Protein AF-A0A4S0GH70-F1 (afdb_monomer_lite)

Foldseek 3Di:
DPPDPDVVLQVQLVVLCVPLVDDSVLSSVLCVVQPPPVVVSVVVSVVVVVVD

Sequence (52 aa):
MRARPLKGEDAEVQHIVETHNLSPAQARELVRRYGNDWRKIEEAAKSYKDEI

Radius of gyration: 10.74 Å; chains: 1; bounding box: 24×30×22 Å

pLDDT: mean 79.15, std 13.73, range [38.62, 89.94]

Secondary structure (DSSP, 8-state):
---PPPTTHHHHHHHHHHHH---HHHHHHHHHHHTT-HHHHHHHHHHHHHT-

Structure (mmCIF, N/CA/C/O backbone):
data_AF-A0A4S0GH70-F1
#
_entry.id   AF-A0A4S0GH70-F1
#
loop_
_atom_site.group_PDB
_atom_site.id
_atom_site.type_symbol
_atom_site.label_atom_id
_atom_site.label_alt_id
_atom_site.label_comp_id
_atom_site.label_asym_id
_atom_site.label_entity_id
_atom_site.label_seq_id
_atom_site.pdbx_PDB_ins_code
_atom_site.Cartn_x
_atom_site.Cartn_y
_atom_site.Cartn_z
_atom_site.occupancy
_atom_site.B_iso_or_equiv
_atom_site.auth_seq_id
_atom_site.auth_comp_id
_atom_site.auth_asym_id
_atom_site.auth_atom_id
_atom_site.pdbx_PDB_model_num
ATOM 1 N N . MET A 1 1 ? -3.925 -20.726 -11.715 1.00 38.62 1 MET A N 1
ATOM 2 C CA . MET A 1 1 ? -2.610 -20.044 -11.690 1.00 38.62 1 MET A CA 1
ATOM 3 C C . MET A 1 1 ? -2.604 -19.049 -10.539 1.00 38.62 1 MET A C 1
ATOM 5 O O . MET A 1 1 ? -3.388 -18.113 -10.567 1.00 38.62 1 MET A O 1
ATOM 9 N N . ARG A 1 2 ? -1.796 -19.274 -9.494 1.00 48.88 2 ARG A N 1
ATOM 10 C CA 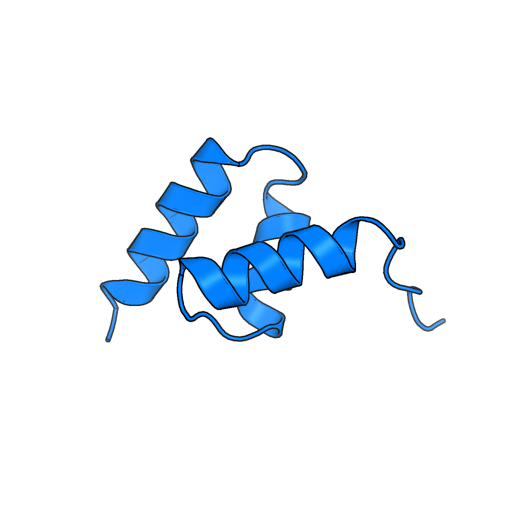. ARG A 1 2 ? -1.588 -18.279 -8.431 1.00 48.88 2 ARG A CA 1
ATOM 11 C C . ARG A 1 2 ? -0.657 -17.211 -8.993 1.00 48.88 2 ARG A C 1
ATOM 13 O O . ARG A 1 2 ? 0.503 -17.519 -9.262 1.00 48.88 2 ARG A O 1
ATOM 20 N N 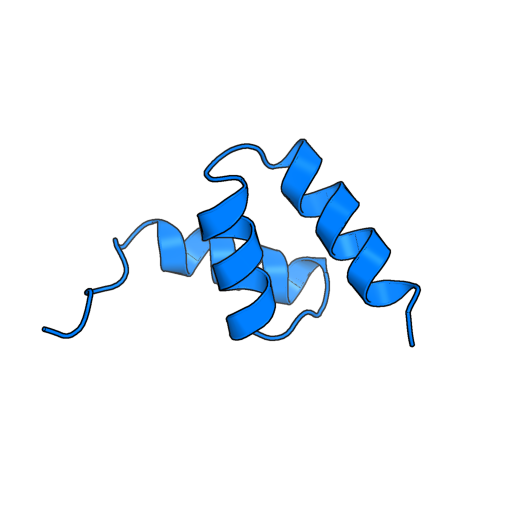. ALA A 1 3 ? -1.182 -16.010 -9.224 1.00 55.41 3 ALA A N 1
ATOM 21 C CA . ALA A 1 3 ? -0.370 -14.839 -9.519 1.00 55.41 3 ALA A CA 1
ATOM 22 C C . ALA A 1 3 ? 0.651 -14.702 -8.384 1.00 55.41 3 ALA A C 1
ATOM 24 O O . ALA A 1 3 ? 0.283 -14.432 -7.239 1.00 55.41 3 ALA A O 1
ATOM 25 N N . ARG A 1 4 ? 1.915 -15.023 -8.671 1.00 56.22 4 ARG A N 1
ATOM 26 C CA . ARG A 1 4 ? 2.998 -14.790 -7.718 1.00 56.22 4 ARG A CA 1
ATOM 27 C C . ARG A 1 4 ? 3.049 -13.276 -7.537 1.00 56.22 4 ARG A C 1
ATOM 29 O O . ARG A 1 4 ? 3.118 -12.599 -8.564 1.00 56.22 4 ARG A O 1
ATOM 36 N N . PRO A 1 5 ? 2.959 -12.748 -6.307 1.00 54.88 5 PRO A N 1
ATOM 37 C CA . PRO A 1 5 ? 3.200 -11.332 -6.120 1.00 54.88 5 PRO A CA 1
ATOM 38 C C . PRO A 1 5 ? 4.593 -11.037 -6.683 1.00 54.88 5 PRO A C 1
ATOM 40 O O . PRO A 1 5 ? 5.563 -11.762 -6.432 1.00 54.88 5 PRO A O 1
ATOM 43 N N . LEU A 1 6 ? 4.652 -10.061 -7.583 1.00 57.53 6 LEU A N 1
ATOM 44 C CA . LEU A 1 6 ? 5.910 -9.546 -8.097 1.00 57.53 6 LEU A CA 1
ATOM 45 C C . LEU A 1 6 ? 6.658 -9.018 -6.871 1.00 57.53 6 LEU A C 1
ATOM 47 O O . LEU A 1 6 ? 6.078 -8.259 -6.113 1.00 57.53 6 LEU A O 1
ATOM 51 N N . LYS A 1 7 ? 7.909 -9.427 -6.641 1.00 58.47 7 LYS A N 1
ATOM 52 C CA . LYS A 1 7 ? 8.672 -9.127 -5.409 1.00 58.47 7 LYS A CA 1
ATOM 53 C C . LYS A 1 7 ? 8.669 -7.649 -4.954 1.00 58.47 7 LYS A C 1
ATOM 55 O O . LYS A 1 7 ? 8.982 -7.401 -3.798 1.00 58.47 7 LYS A O 1
ATOM 60 N N . GLY A 1 8 ? 8.368 -6.692 -5.837 1.00 61.25 8 GLY A N 1
ATOM 61 C CA . GLY A 1 8 ? 8.194 -5.277 -5.480 1.00 61.25 8 GLY A CA 1
ATOM 62 C C . GLY A 1 8 ? 6.847 -4.965 -4.817 1.00 61.25 8 GLY A C 1
ATOM 63 O O . GLY A 1 8 ? 6.801 -4.180 -3.879 1.00 61.25 8 GLY A O 1
ATOM 64 N N . GLU A 1 9 ? 5.785 -5.663 -5.220 1.00 70.56 9 GLU A N 1
ATOM 65 C CA . GLU A 1 9 ? 4.414 -5.465 -4.741 1.00 70.56 9 GLU A CA 1
ATOM 66 C C . GLU A 1 9 ? 4.310 -5.753 -3.233 1.00 70.56 9 GLU A C 1
ATOM 68 O O . GLU A 1 9 ? 3.663 -5.008 -2.510 1.00 70.56 9 GLU A O 1
ATOM 73 N N . ASP A 1 10 ? 5.008 -6.774 -2.718 1.00 78.81 10 ASP A N 1
ATOM 74 C CA . ASP A 1 10 ? 5.011 -7.089 -1.278 1.00 78.81 10 ASP A CA 1
ATOM 75 C C . ASP A 1 10 ? 5.648 -5.987 -0.413 1.00 78.81 10 ASP A C 1
ATOM 77 O O . ASP A 1 10 ? 5.205 -5.769 0.715 1.00 78.81 10 ASP A O 1
ATOM 81 N N . ALA A 1 11 ? 6.675 -5.295 -0.915 1.00 84.56 11 ALA A N 1
ATOM 82 C CA . ALA A 1 11 ? 7.350 -4.232 -0.169 1.00 84.56 11 ALA A CA 1
ATOM 83 C C . ALA A 1 11 ? 6.485 -2.968 -0.098 1.00 84.56 11 ALA A C 1
ATOM 85 O O . ALA A 1 11 ? 6.337 -2.381 0.973 1.00 84.56 11 ALA A O 1
ATOM 86 N N . GLU A 1 12 ? 5.861 -2.588 -1.216 1.00 85.31 12 GLU A N 1
ATOM 87 C CA . GLU A 1 12 ? 4.923 -1.462 -1.260 1.00 85.31 12 GLU A CA 1
ATOM 88 C C . GLU A 1 12 ? 3.697 -1.740 -0.381 1.00 85.31 12 GLU A C 1
ATOM 90 O O . GLU A 1 12 ? 3.292 -0.891 0.412 1.00 85.31 12 GLU A O 1
ATOM 95 N N . VAL A 1 13 ? 3.155 -2.962 -0.444 1.00 88.06 13 VAL A N 1
ATOM 96 C CA . VAL A 1 13 ? 2.036 -3.390 0.403 1.00 88.06 13 VAL A CA 1
ATOM 97 C C . VAL A 1 13 ? 2.391 -3.307 1.881 1.00 88.06 13 VAL A C 1
ATOM 99 O O . VAL A 1 13 ? 1.616 -2.731 2.641 1.00 88.06 13 VAL A O 1
ATOM 102 N N . GLN A 1 14 ? 3.545 -3.839 2.297 1.00 87.38 14 GLN A N 1
ATOM 103 C CA . GLN A 1 14 ? 3.976 -3.739 3.694 1.00 87.38 14 GLN A CA 1
ATOM 104 C C . GLN A 1 14 ? 4.135 -2.284 4.131 1.00 87.38 14 GLN A C 1
ATOM 106 O O . GLN A 1 14 ? 3.607 -1.911 5.174 1.00 87.38 14 GLN A O 1
ATOM 111 N N . HIS A 1 15 ? 4.746 -1.440 3.299 1.00 88.56 15 HIS A N 1
ATOM 112 C CA . HIS A 1 15 ? 4.916 -0.026 3.618 1.00 88.56 15 HIS A CA 1
ATOM 113 C C . HIS A 1 15 ? 3.574 0.692 3.837 1.00 88.56 15 HIS A C 1
ATOM 115 O O . HIS A 1 15 ? 3.434 1.472 4.779 1.00 88.56 15 HIS A O 1
ATOM 121 N N . ILE A 1 16 ? 2.561 0.399 3.017 1.00 87.00 16 ILE A N 1
ATOM 122 C CA . ILE A 1 16 ? 1.215 0.981 3.149 1.00 87.00 16 ILE A CA 1
ATOM 123 C C . ILE A 1 16 ? 0.493 0.447 4.388 1.00 87.00 16 ILE A C 1
ATOM 125 O O . ILE A 1 16 ? -0.174 1.215 5.083 1.00 87.00 16 ILE A O 1
ATOM 129 N N . VAL A 1 17 ? 0.622 -0.852 4.677 1.00 89.94 17 VAL A N 1
ATOM 130 C CA . VAL A 1 17 ? 0.076 -1.466 5.897 1.00 89.94 17 VAL A CA 1
ATOM 131 C C . VAL A 1 17 ? 0.670 -0.795 7.130 1.00 89.94 17 VAL A C 1
ATOM 133 O O . VAL A 1 17 ? -0.087 -0.381 7.998 1.00 89.94 17 VAL A O 1
ATOM 136 N N . GLU A 1 18 ? 1.987 -0.615 7.194 1.00 88.00 18 GLU A N 1
ATOM 137 C CA . GLU A 1 18 ? 2.649 0.011 8.345 1.00 88.00 18 GLU A CA 1
ATOM 138 C C . GLU A 1 18 ? 2.344 1.514 8.454 1.00 88.00 18 GLU A C 1
ATOM 140 O O . GLU A 1 18 ? 2.061 2.013 9.542 1.00 88.00 18 GLU A O 1
ATOM 145 N N . THR A 1 19 ? 2.340 2.237 7.331 1.00 87.44 19 THR A N 1
ATOM 146 C CA . THR A 1 19 ? 2.145 3.700 7.309 1.00 87.44 19 THR A CA 1
ATOM 147 C C . THR A 1 19 ? 0.694 4.088 7.577 1.00 87.44 19 THR A C 1
ATOM 149 O O . THR A 1 19 ? 0.399 4.983 8.374 1.00 87.44 19 THR A O 1
ATOM 152 N N . HIS A 1 20 ? -0.245 3.410 6.917 1.00 84.00 20 HIS A N 1
ATOM 153 C CA . HIS A 1 20 ? -1.662 3.752 6.982 1.00 84.00 20 HIS A CA 1
ATOM 154 C C . HIS A 1 20 ? -2.463 2.840 7.910 1.00 84.00 20 HIS A C 1
ATOM 156 O O . HIS A 1 20 ? -3.621 3.152 8.176 1.00 84.00 20 HIS A O 1
ATOM 162 N N . ASN A 1 21 ? -1.856 1.799 8.486 1.00 85.19 21 ASN A N 1
ATOM 163 C CA . ASN A 1 21 ? -2.513 0.812 9.350 1.00 85.19 21 ASN A CA 1
ATOM 164 C C . ASN A 1 21 ? -3.692 0.102 8.654 1.00 85.19 21 ASN A C 1
ATOM 166 O O . ASN A 1 21 ? -4.732 -0.150 9.260 1.00 85.19 21 ASN A O 1
ATOM 170 N N . LEU A 1 22 ? -3.545 -0.156 7.351 1.00 85.56 22 LEU A N 1
ATOM 171 C CA . LEU A 1 22 ? -4.544 -0.827 6.515 1.00 85.56 22 LEU A CA 1
ATOM 172 C C . LEU A 1 22 ? -4.353 -2.342 6.518 1.00 85.56 22 LEU A C 1
ATOM 174 O O . LEU A 1 22 ? -3.272 -2.849 6.807 1.00 85.56 22 LEU A O 1
ATOM 178 N 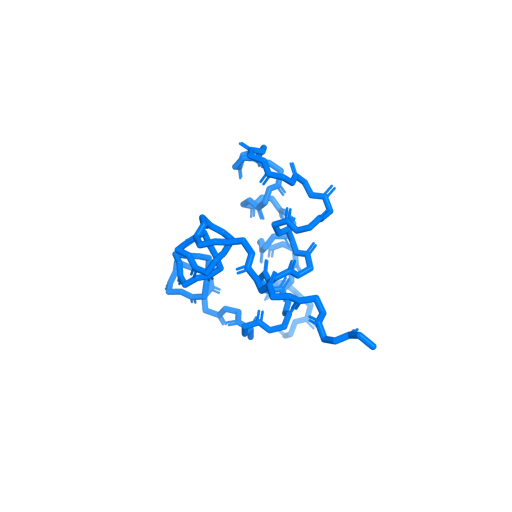N . SER A 1 23 ? -5.383 -3.084 6.110 1.00 88.25 23 SER A N 1
ATOM 179 C CA . SER A 1 23 ? -5.227 -4.522 5.889 1.00 88.25 23 SER A CA 1
ATOM 180 C C . SER A 1 23 ? -4.330 -4.801 4.672 1.00 88.25 23 SER A C 1
ATOM 182 O O . SER A 1 23 ? -4.440 -4.098 3.663 1.00 88.25 23 SER A O 1
ATOM 184 N N . PRO A 1 24 ? -3.531 -5.887 4.672 1.00 87.25 24 PRO A N 1
ATOM 185 C CA . PRO A 1 24 ? -2.688 -6.266 3.532 1.00 87.25 24 PRO A CA 1
ATOM 186 C C . PRO A 1 24 ? -3.462 -6.404 2.216 1.00 87.25 24 PRO A C 1
ATOM 188 O O . PRO A 1 24 ? -2.937 -6.103 1.150 1.00 87.25 24 PRO A O 1
ATOM 191 N N . ALA A 1 25 ? -4.730 -6.822 2.279 1.00 88.38 25 ALA A N 1
ATOM 192 C CA . ALA A 1 25 ? -5.608 -6.890 1.114 1.00 88.38 25 ALA A CA 1
ATOM 193 C C . ALA A 1 25 ? -5.959 -5.500 0.551 1.00 88.38 25 ALA A C 1
ATOM 195 O O . ALA A 1 25 ? -5.912 -5.315 -0.662 1.00 88.38 25 ALA A O 1
ATOM 196 N N . GLN A 1 26 ? -6.250 -4.521 1.417 1.00 87.69 26 GLN A N 1
ATOM 197 C CA . GLN A 1 26 ? -6.534 -3.137 1.014 1.00 87.69 26 GLN A CA 1
ATOM 198 C C . GLN A 1 26 ? -5.281 -2.482 0.433 1.00 87.69 26 GLN A C 1
ATOM 200 O O . GLN A 1 26 ? -5.329 -1.926 -0.659 1.00 87.69 26 GLN A O 1
ATOM 205 N N . ALA A 1 27 ? -4.140 -2.619 1.112 1.00 89.44 27 ALA A N 1
ATOM 206 C CA . ALA A 1 27 ? -2.857 -2.125 0.624 1.00 89.44 27 ALA A CA 1
ATOM 207 C C . ALA A 1 27 ? -2.496 -2.726 -0.743 1.00 89.44 27 ALA A C 1
ATOM 209 O O . ALA A 1 27 ? -2.094 -2.010 -1.656 1.00 89.44 27 ALA A O 1
ATOM 210 N N . ARG A 1 28 ? -2.719 -4.030 -0.933 1.00 88.44 28 ARG A N 1
ATOM 211 C CA . ARG A 1 28 ? -2.486 -4.690 -2.222 1.00 88.44 28 ARG A CA 1
ATOM 212 C C . ARG A 1 28 ? -3.427 -4.214 -3.313 1.00 88.44 28 ARG A C 1
ATOM 214 O O . ARG A 1 28 ? -3.013 -4.099 -4.462 1.00 88.44 28 ARG A O 1
ATOM 221 N N . GLU A 1 29 ? -4.669 -3.901 -2.970 1.00 89.19 29 GLU A N 1
ATOM 222 C CA . GLU A 1 29 ? -5.582 -3.270 -3.914 1.00 89.19 29 GLU A CA 1
ATOM 223 C C . GLU A 1 29 ? -5.130 -1.853 -4.288 1.00 89.19 29 GLU A C 1
ATOM 225 O O . GLU A 1 29 ? -5.197 -1.502 -5.464 1.00 89.19 29 GLU A O 1
ATOM 230 N N . LEU A 1 30 ? -4.594 -1.075 -3.343 1.00 88.25 30 LEU A N 1
ATOM 231 C CA . LEU A 1 30 ? -4.029 0.251 -3.609 1.00 88.25 30 LEU A CA 1
ATOM 232 C C . LEU A 1 30 ? -2.825 0.177 -4.558 1.00 88.25 30 LEU A C 1
ATOM 234 O O . LEU A 1 30 ? -2.835 0.844 -5.591 1.00 88.25 30 LEU A O 1
ATOM 238 N N . VAL A 1 31 ? -1.846 -0.687 -4.275 1.00 87.69 31 VAL A N 1
ATOM 239 C CA . VAL A 1 31 ? -0.680 -0.901 -5.157 1.00 87.69 31 VAL A CA 1
ATOM 240 C C . VAL A 1 31 ? -1.121 -1.420 -6.522 1.00 87.69 31 VAL A C 1
ATOM 242 O O . VAL A 1 31 ? -0.619 -0.989 -7.552 1.00 87.69 31 VAL A O 1
ATOM 245 N N . ARG A 1 32 ? -2.125 -2.297 -6.585 1.00 86.62 32 ARG A N 1
ATOM 246 C CA . ARG A 1 32 ? -2.627 -2.800 -7.869 1.00 86.62 32 ARG A CA 1
ATOM 247 C C . ARG A 1 32 ? -3.411 -1.750 -8.664 1.00 86.62 32 ARG A C 1
ATOM 249 O O . ARG A 1 32 ? -3.397 -1.791 -9.893 1.00 86.62 32 ARG A O 1
ATOM 256 N N . ARG A 1 33 ? -4.128 -0.851 -7.986 1.00 87.19 33 ARG A N 1
ATOM 257 C CA . ARG A 1 33 ? -4.982 0.178 -8.603 1.00 87.19 33 ARG A CA 1
ATOM 258 C C . ARG A 1 33 ? -4.184 1.403 -9.044 1.00 87.19 33 ARG A C 1
ATOM 260 O O . ARG A 1 33 ? -4.510 1.987 -10.074 1.00 87.19 33 ARG A O 1
ATOM 267 N N . TYR A 1 34 ? -3.169 1.783 -8.275 1.00 88.44 34 TYR A N 1
ATOM 268 C CA . TYR A 1 34 ? -2.382 2.998 -8.490 1.00 88.44 34 TYR A CA 1
ATOM 269 C C . TYR A 1 34 ? -0.929 2.715 -8.901 1.00 88.44 34 TYR A C 1
ATOM 271 O O . TYR A 1 34 ? -0.247 3.615 -9.376 1.00 88.44 34 TYR A O 1
ATOM 279 N N . GLY A 1 35 ? -0.449 1.476 -8.788 1.00 84.25 35 GLY A N 1
ATOM 280 C CA . GLY A 1 35 ? 0.927 1.118 -9.126 1.00 84.25 35 GLY A CA 1
ATOM 281 C C . GLY A 1 35 ? 1.918 1.876 -8.252 1.00 84.25 35 GLY A C 1
ATOM 282 O O . GLY A 1 35 ? 1.810 1.869 -7.034 1.00 84.25 35 GLY A O 1
ATOM 283 N N . ASN A 1 36 ? 2.838 2.586 -8.902 1.00 80.44 36 ASN A N 1
ATOM 284 C CA . ASN A 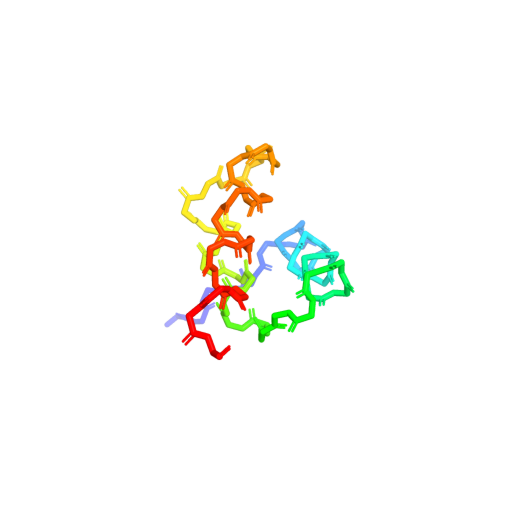1 36 ? 3.895 3.361 -8.253 1.00 80.44 36 ASN A CA 1
ATOM 285 C C . ASN A 1 36 ? 3.478 4.827 -7.966 1.00 80.44 36 ASN A C 1
ATOM 287 O O . ASN A 1 36 ? 4.321 5.660 -7.617 1.00 80.44 36 ASN A O 1
ATOM 291 N N . ASP A 1 37 ? 2.196 5.180 -8.147 1.00 88.56 37 ASP A N 1
ATOM 292 C CA . ASP A 1 37 ? 1.649 6.500 -7.810 1.00 88.56 37 ASP A CA 1
ATOM 293 C C . ASP A 1 37 ? 1.393 6.625 -6.298 1.00 88.56 37 ASP A C 1
ATOM 295 O O . ASP A 1 37 ? 0.250 6.655 -5.828 1.00 88.56 37 ASP A O 1
ATOM 299 N N . TRP A 1 38 ? 2.475 6.769 -5.532 1.00 84.75 38 TRP A N 1
ATOM 300 C CA . TRP A 1 38 ? 2.441 6.925 -4.072 1.00 84.75 38 TRP A CA 1
ATOM 301 C C . TRP A 1 38 ? 1.480 8.010 -3.594 1.00 84.75 38 TRP A C 1
ATOM 303 O O . TRP A 1 38 ? 0.707 7.802 -2.667 1.00 84.75 38 TRP A O 1
ATOM 313 N N . ARG A 1 39 ? 1.440 9.142 -4.297 1.00 89.31 39 ARG A N 1
ATOM 314 C CA . ARG A 1 39 ? 0.577 10.269 -3.935 1.00 89.31 39 ARG A CA 1
ATOM 315 C C . ARG A 1 39 ? -0.917 9.919 -3.983 1.00 89.31 39 ARG A C 1
ATOM 317 O O . ARG A 1 39 ? -1.686 10.431 -3.180 1.00 89.31 39 ARG A O 1
ATOM 324 N N . LYS A 1 40 ? -1.339 9.050 -4.911 1.00 89.62 40 LYS A N 1
ATOM 325 C CA . LYS A 1 40 ? -2.730 8.565 -4.974 1.00 89.62 40 LYS A CA 1
ATOM 326 C C . LYS A 1 40 ? -2.999 7.474 -3.946 1.00 89.62 40 LYS A C 1
ATOM 328 O O . LYS A 1 40 ? -4.103 7.418 -3.414 1.00 89.62 40 LYS A O 1
ATOM 333 N N . ILE A 1 41 ? -2.005 6.625 -3.684 1.00 87.62 41 ILE A N 1
ATOM 334 C CA . ILE A 1 41 ? -2.077 5.594 -2.647 1.00 87.62 41 ILE A CA 1
ATOM 335 C C . ILE A 1 41 ? -2.298 6.240 -1.283 1.00 87.62 41 ILE A C 1
ATOM 337 O O . ILE A 1 41 ? -3.202 5.808 -0.578 1.00 87.62 41 ILE A O 1
ATOM 341 N N . GLU A 1 42 ? -1.548 7.289 -0.940 1.00 87.19 42 GLU A N 1
ATOM 342 C CA . GLU A 1 42 ? -1.705 7.998 0.334 1.00 87.19 42 GLU A CA 1
ATOM 343 C C . GLU A 1 42 ? -3.094 8.629 0.480 1.00 87.19 42 GLU A C 1
ATOM 345 O O . GLU A 1 42 ? -3.738 8.459 1.513 1.00 87.19 42 GLU A O 1
ATOM 350 N N . GLU A 1 43 ? -3.586 9.311 -0.559 1.00 89.62 43 GLU A N 1
ATOM 351 C CA . GLU A 1 43 ? -4.926 9.913 -0.561 1.00 89.62 43 GLU A CA 1
ATOM 352 C C . GLU A 1 43 ? -6.020 8.850 -0.387 1.00 89.62 43 GLU A C 1
ATOM 354 O O . GLU A 1 43 ? -6.869 8.962 0.497 1.00 89.62 43 GLU A O 1
ATOM 359 N N . ALA A 1 44 ? -5.966 7.772 -1.174 1.00 87.00 44 ALA A N 1
ATOM 360 C CA . ALA A 1 44 ? -6.931 6.681 -1.075 1.00 87.00 44 ALA A CA 1
ATOM 361 C C . ALA A 1 44 ? -6.839 5.954 0.276 1.00 87.00 44 ALA A C 1
ATOM 363 O O . ALA A 1 44 ? -7.863 5.614 0.868 1.00 87.00 44 ALA A O 1
ATOM 364 N N . ALA A 1 45 ? -5.628 5.750 0.798 1.00 86.44 45 ALA A N 1
ATOM 365 C CA . ALA A 1 45 ? -5.405 5.156 2.109 1.00 86.44 45 ALA A CA 1
ATOM 366 C C . ALA A 1 45 ? -5.946 6.031 3.247 1.00 86.44 45 ALA A C 1
ATOM 368 O O . ALA A 1 45 ? -6.451 5.507 4.240 1.00 86.44 45 ALA A O 1
ATOM 369 N N . LYS A 1 46 ? -5.879 7.357 3.100 1.00 84.25 46 LYS A N 1
ATOM 370 C CA . LYS A 1 46 ? -6.457 8.312 4.047 1.00 84.25 46 LYS A CA 1
ATOM 371 C C . LYS A 1 46 ? -7.985 8.263 4.031 1.00 84.25 46 LYS A C 1
ATOM 373 O O . LYS A 1 46 ? -8.581 8.249 5.1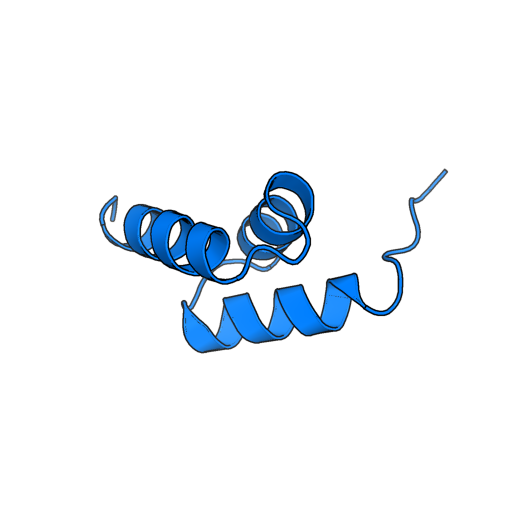03 1.00 84.25 46 LYS A O 1
ATOM 378 N N . SER A 1 47 ? -8.605 8.135 2.855 1.00 83.69 47 SER A N 1
ATOM 379 C CA . SER A 1 47 ? -10.057 7.922 2.743 1.00 83.69 47 SER A CA 1
ATOM 380 C C . SER A 1 47 ? -10.523 6.624 3.408 1.00 83.69 47 SER A C 1
ATOM 382 O O . SER A 1 47 ? -11.558 6.625 4.060 1.00 83.69 47 SER A O 1
ATOM 384 N N . TYR A 1 48 ? -9.747 5.536 3.332 1.00 77.56 48 TYR A N 1
ATOM 385 C CA . TYR A 1 48 ? -10.085 4.283 4.028 1.00 77.56 48 TYR A CA 1
ATOM 386 C C . TYR A 1 48 ? -10.117 4.407 5.559 1.00 77.56 48 TYR A C 1
ATOM 388 O O . TYR A 1 48 ? -10.796 3.623 6.215 1.00 77.56 48 TYR A O 1
ATOM 396 N N . LYS A 1 49 ? -9.363 5.353 6.130 1.00 68.31 49 LYS A N 1
ATOM 397 C CA . LYS A 1 49 ? -9.328 5.612 7.576 1.00 68.31 49 LYS A CA 1
ATOM 398 C C . LYS A 1 49 ? -10.476 6.498 8.063 1.00 68.31 49 LYS A C 1
ATOM 400 O O . LYS A 1 49 ? -10.764 6.465 9.251 1.00 68.31 49 LYS A O 1
ATOM 405 N N . ASP A 1 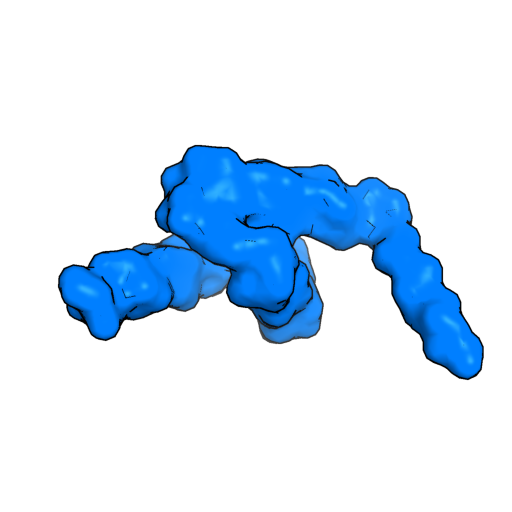50 ? -11.078 7.287 7.176 1.00 63.62 50 ASP A N 1
ATOM 406 C CA . ASP A 1 50 ? -12.151 8.237 7.507 1.00 63.62 50 ASP A CA 1
ATOM 407 C C . ASP A 1 50 ? -13.540 7.566 7.532 1.00 63.62 50 ASP A C 1
ATOM 409 O O . ASP A 1 50 ? -14.489 8.106 8.087 1.00 63.62 50 ASP A O 1
ATOM 413 N N . GLU A 1 51 ? -13.659 6.363 6.960 1.00 57.50 51 GLU A N 1
ATOM 414 C CA . GLU A 1 51 ? -14.914 5.601 6.873 1.00 57.50 51 GLU A CA 1
ATOM 415 C C . GLU A 1 51 ? -15.170 4.674 8.090 1.00 57.50 51 GLU A C 1
ATOM 417 O O . GLU A 1 51 ? -16.034 3.799 8.018 1.00 57.50 51 GLU A O 1
ATOM 422 N N . ILE A 1 52 ? -14.436 4.838 9.206 1.00 47.75 52 ILE A N 1
ATOM 423 C CA . ILE A 1 52 ? -14.604 4.056 10.455 1.00 47.75 52 ILE A CA 1
ATOM 424 C C . ILE A 1 52 ? -14.863 4.959 11.661 1.00 47.75 52 ILE A C 1
ATOM 426 O O . ILE A 1 52 ? -14.061 5.891 11.886 1.00 47.75 52 ILE A O 1
#